Protein AF-A0A4S3J586-F1 (afdb_monomer_lite)

Structure (mmCIF, N/CA/C/O backbone):
data_AF-A0A4S3J586-F1
#
_entry.id   AF-A0A4S3J586-F1
#
loop_
_atom_site.group_PDB
_atom_site.id
_atom_site.type_symbol
_atom_site.label_atom_id
_atom_site.label_alt_id
_atom_si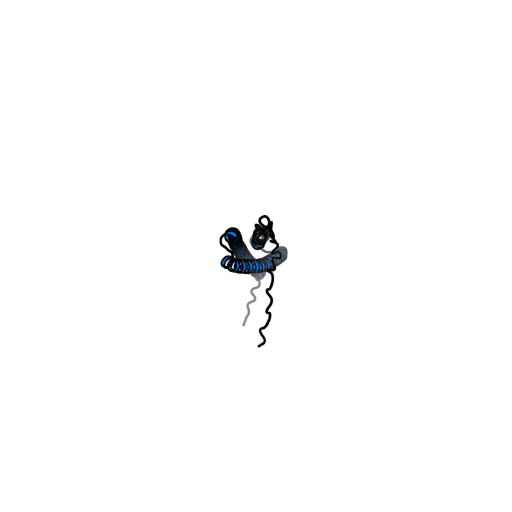te.label_comp_id
_atom_site.label_asym_id
_atom_site.label_entity_id
_atom_site.label_seq_id
_atom_site.pdbx_PDB_ins_code
_atom_site.Cartn_x
_atom_site.Cartn_y
_atom_site.Cartn_z
_atom_site.occupancy
_atom_site.B_iso_or_equiv
_atom_site.auth_seq_id
_atom_site.auth_comp_id
_atom_site.auth_asym_id
_atom_site.auth_atom_id
_atom_site.pdbx_PDB_model_num
ATOM 1 N N . MET A 1 1 ? 71.787 -30.829 -60.708 1.00 39.00 1 MET A N 1
ATOM 2 C CA . MET A 1 1 ? 71.259 -29.630 -60.026 1.00 39.00 1 MET A CA 1
ATOM 3 C C . MET A 1 1 ? 69.750 -29.799 -59.950 1.00 39.00 1 MET A C 1
ATOM 5 O O . MET A 1 1 ? 69.096 -29.772 -60.981 1.00 39.00 1 MET A O 1
ATOM 9 N N . LEU A 1 2 ? 69.252 -30.161 -58.764 1.00 34.78 2 LEU A N 1
ATOM 10 C CA . LEU A 1 2 ? 67.836 -30.387 -58.456 1.00 34.78 2 LEU A CA 1
ATOM 11 C C . LEU A 1 2 ? 67.111 -29.032 -58.428 1.00 34.78 2 LEU A C 1
ATOM 13 O O . LEU A 1 2 ? 67.627 -28.107 -57.803 1.00 34.78 2 LEU A O 1
ATOM 17 N N . LEU A 1 3 ? 65.921 -28.924 -59.021 1.00 34.94 3 LEU A N 1
ATOM 18 C CA . LEU A 1 3 ? 64.994 -27.839 -58.700 1.00 34.94 3 LEU A CA 1
ATOM 19 C C . LEU A 1 3 ? 63.557 -28.366 -58.667 1.00 34.94 3 LEU A C 1
ATOM 21 O O . LEU A 1 3 ? 63.106 -29.096 -59.545 1.00 34.94 3 LEU A O 1
ATOM 25 N N . VAL A 1 4 ? 62.935 -28.050 -57.539 1.00 40.16 4 VAL A N 1
ATOM 26 C CA . VAL A 1 4 ? 61.724 -28.596 -56.933 1.00 40.16 4 VAL A CA 1
ATOM 27 C C . VAL A 1 4 ? 60.470 -28.129 -57.674 1.00 40.16 4 VAL A C 1
ATOM 29 O O . VAL A 1 4 ? 60.332 -26.950 -57.987 1.00 40.16 4 VAL A O 1
ATOM 32 N N . VAL A 1 5 ? 59.537 -29.057 -57.903 1.00 43.56 5 VAL A N 1
ATOM 33 C CA . VAL A 1 5 ? 58.162 -28.777 -58.338 1.00 43.56 5 VAL A CA 1
ATOM 34 C C . VAL A 1 5 ? 57.350 -28.375 -57.104 1.00 43.56 5 VAL A C 1
ATOM 36 O O . VAL A 1 5 ? 57.151 -29.194 -56.208 1.00 43.56 5 VAL A O 1
ATOM 39 N N . HIS A 1 6 ? 56.868 -27.132 -57.051 1.00 42.34 6 HIS A N 1
ATOM 40 C CA . HIS A 1 6 ? 55.845 -26.716 -56.090 1.00 42.34 6 HIS A CA 1
ATOM 41 C C . HIS A 1 6 ? 54.539 -26.409 -56.819 1.00 42.34 6 HIS A C 1
ATOM 43 O O . HIS A 1 6 ? 54.483 -25.556 -57.702 1.00 42.34 6 HIS A O 1
ATOM 49 N N . GLY A 1 7 ? 53.522 -27.196 -56.465 1.00 38.12 7 GLY A N 1
ATOM 50 C CA . GLY A 1 7 ? 52.191 -27.184 -57.046 1.00 38.12 7 GLY A CA 1
ATOM 51 C C . GLY A 1 7 ? 51.371 -25.961 -56.650 1.00 38.12 7 GLY A C 1
ATOM 52 O O . GLY A 1 7 ? 51.503 -25.408 -55.560 1.00 38.12 7 GLY A O 1
ATOM 53 N N . SER A 1 8 ? 50.505 -25.565 -57.574 1.00 43.12 8 SER A N 1
ATOM 54 C CA . SER A 1 8 ? 49.448 -24.579 -57.382 1.00 43.12 8 SER A CA 1
ATOM 55 C C . SER A 1 8 ? 48.292 -25.171 -56.567 1.00 43.12 8 SER A C 1
ATOM 57 O O . SER A 1 8 ? 47.914 -26.314 -56.832 1.00 43.12 8 SER A O 1
ATOM 59 N N . PRO A 1 9 ? 47.649 -24.403 -55.672 1.00 44.78 9 PRO A N 1
ATOM 60 C CA . PRO A 1 9 ? 46.298 -24.704 -55.225 1.00 44.78 9 PRO A CA 1
ATOM 61 C C . PRO A 1 9 ? 45.255 -23.879 -55.994 1.00 44.78 9 PRO A C 1
ATOM 63 O O . PRO A 1 9 ? 45.424 -22.689 -56.260 1.00 44.78 9 PRO A O 1
ATOM 66 N N . ILE A 1 10 ? 44.187 -24.585 -56.346 1.00 44.56 10 ILE A N 1
ATOM 67 C CA . ILE A 1 10 ? 42.937 -24.176 -56.997 1.00 44.56 10 ILE A CA 1
ATOM 68 C C . ILE A 1 10 ? 42.085 -23.351 -56.000 1.00 44.56 10 ILE A C 1
ATOM 70 O O . ILE A 1 10 ? 42.201 -23.582 -54.797 1.00 44.56 10 ILE A O 1
ATOM 74 N N . PRO A 1 11 ? 41.254 -22.385 -56.446 1.00 40.59 11 PRO A N 1
ATOM 75 C CA . PRO A 1 11 ? 40.433 -21.574 -55.548 1.00 40.59 11 PRO A CA 1
ATOM 76 C C . PRO A 1 11 ? 39.174 -22.326 -55.089 1.00 40.59 11 PRO A C 1
ATOM 78 O O . PRO A 1 11 ? 38.304 -22.631 -55.903 1.00 40.59 11 PRO A O 1
ATOM 81 N N . ASP A 1 12 ? 39.040 -22.543 -53.781 1.00 42.53 12 ASP A N 1
ATOM 82 C CA . ASP A 1 12 ? 37.802 -23.036 -53.170 1.00 42.53 12 ASP A CA 1
ATOM 83 C C . ASP A 1 12 ? 36.786 -21.887 -53.030 1.00 42.53 12 ASP A C 1
ATOM 85 O O . ASP A 1 12 ? 36.843 -21.062 -52.115 1.00 42.53 12 ASP A O 1
ATOM 89 N N . GLN A 1 13 ? 35.842 -21.827 -53.973 1.00 46.56 13 GLN A N 1
ATOM 90 C CA . GLN A 1 13 ? 34.533 -21.208 -53.772 1.00 46.56 13 GLN A CA 1
ATOM 91 C C . GLN A 1 13 ? 33.568 -22.275 -53.246 1.00 46.56 13 GLN A C 1
ATOM 93 O O . GLN A 1 13 ? 33.056 -23.065 -54.030 1.00 46.56 13 GLN A O 1
ATOM 98 N N . GLU A 1 14 ? 33.239 -22.240 -51.954 1.00 39.25 14 GLU A N 1
ATOM 99 C CA . GLU A 1 14 ? 32.032 -22.893 -51.438 1.00 39.25 14 GLU A CA 1
ATOM 100 C C . GLU A 1 14 ? 31.305 -21.999 -50.419 1.00 39.25 14 GLU A C 1
ATOM 102 O O . GLU A 1 14 ? 31.788 -21.683 -49.334 1.00 39.25 14 GLU A O 1
ATOM 107 N N . HIS A 1 15 ? 30.117 -21.561 -50.841 1.00 40.41 15 HIS A N 1
ATOM 108 C CA . HIS A 1 15 ? 28.898 -21.400 -50.048 1.00 40.41 15 HIS A CA 1
ATOM 109 C C . HIS A 1 15 ? 28.994 -20.786 -48.637 1.00 40.41 15 HIS A C 1
ATOM 111 O O . HIS A 1 15 ? 28.774 -21.444 -47.622 1.00 40.41 15 HIS A O 1
ATOM 117 N N . ARG A 1 16 ? 29.084 -19.449 -48.571 1.00 34.50 16 ARG A N 1
ATOM 118 C CA . ARG A 1 16 ? 28.408 -18.699 -47.496 1.00 34.50 16 ARG A CA 1
ATOM 119 C C . ARG A 1 16 ? 26.920 -18.592 -47.823 1.00 34.50 16 ARG A C 1
ATOM 121 O O . ARG A 1 16 ? 26.473 -17.628 -48.441 1.00 34.50 16 ARG A O 1
ATOM 128 N N . SER A 1 17 ? 26.157 -19.599 -47.410 1.00 39.44 17 SER A N 1
ATOM 129 C CA . SER A 1 17 ? 24.703 -19.499 -47.337 1.00 39.44 17 SER A CA 1
ATOM 130 C C . SER A 1 17 ? 24.327 -18.428 -46.315 1.00 39.44 17 SER A C 1
ATOM 132 O O . SER A 1 17 ? 24.631 -18.517 -45.128 1.00 39.44 17 SER A O 1
ATOM 134 N N . SER A 1 18 ? 23.700 -17.383 -46.842 1.00 44.41 18 SER A N 1
ATOM 135 C CA . SER A 1 18 ? 23.012 -16.322 -46.127 1.00 44.41 18 SER A CA 1
ATOM 136 C C . SER A 1 18 ? 21.849 -16.917 -45.332 1.00 44.41 18 SER A C 1
ATOM 138 O O . SER A 1 18 ? 20.774 -17.152 -45.881 1.00 44.41 18 SER A O 1
ATOM 140 N N . SER A 1 19 ? 22.049 -17.154 -44.037 1.00 36.78 19 SER A N 1
ATOM 141 C CA . SER A 1 19 ? 20.940 -17.326 -43.097 1.00 36.78 19 SER A CA 1
ATOM 142 C C . SER A 1 19 ? 20.446 -15.941 -42.703 1.00 36.78 19 SER A C 1
ATOM 144 O O . SER A 1 19 ? 20.816 -15.369 -41.680 1.00 36.78 19 SER A O 1
ATOM 146 N N . THR A 1 20 ? 19.624 -15.387 -43.587 1.00 42.31 20 THR A N 1
ATOM 147 C CA . THR A 1 20 ? 18.663 -14.335 -43.275 1.00 42.31 20 THR A CA 1
ATOM 148 C C . THR A 1 20 ? 17.629 -14.936 -42.330 1.00 42.31 20 THR A C 1
ATOM 150 O O . THR A 1 20 ? 16.556 -15.369 -42.733 1.00 42.31 20 THR A O 1
ATOM 153 N N . GLU A 1 21 ? 17.971 -15.004 -41.045 1.00 36.91 21 GLU A N 1
ATOM 154 C CA . GLU A 1 21 ? 16.982 -15.256 -40.006 1.00 36.91 21 GLU A CA 1
ATOM 155 C C . GLU A 1 21 ? 16.232 -13.943 -39.772 1.00 36.91 21 GLU A C 1
ATOM 157 O O . GLU A 1 21 ? 16.559 -13.118 -38.917 1.00 36.91 21 GLU A O 1
ATOM 162 N N . THR A 1 22 ? 15.247 -13.712 -40.636 1.00 40.47 22 THR A N 1
ATOM 163 C CA . THR A 1 22 ? 14.200 -12.717 -40.459 1.00 40.47 22 THR A CA 1
ATOM 164 C C . THR A 1 22 ? 13.463 -13.056 -39.165 1.00 40.47 22 THR A C 1
ATOM 166 O O . THR A 1 22 ? 12.475 -13.787 -39.171 1.00 40.47 22 THR A O 1
ATOM 169 N N . ARG A 1 23 ? 13.951 -12.544 -38.027 1.00 36.41 23 ARG A N 1
ATOM 170 C CA . ARG A 1 23 ? 13.192 -12.531 -36.772 1.00 36.41 23 ARG A CA 1
ATOM 171 C C . ARG A 1 23 ? 12.008 -11.591 -36.959 1.00 36.41 23 ARG A C 1
ATOM 173 O O . ARG A 1 23 ? 12.068 -10.395 -36.692 1.00 36.41 23 ARG A O 1
ATOM 180 N N . LEU A 1 24 ? 10.921 -12.173 -37.446 1.00 42.53 24 LEU A N 1
ATOM 181 C CA . LEU A 1 24 ? 9.560 -11.713 -37.238 1.00 42.53 24 LEU A CA 1
ATOM 182 C C . LEU A 1 24 ? 9.312 -11.680 -35.718 1.00 42.53 24 LEU A C 1
ATOM 184 O O . LEU A 1 24 ? 8.884 -12.671 -35.140 1.00 42.53 24 LEU A O 1
ATOM 188 N N . GLY A 1 25 ? 9.672 -10.577 -35.057 1.00 41.00 25 GLY A N 1
ATOM 189 C CA . GLY A 1 25 ? 9.528 -10.415 -33.600 1.00 41.00 25 GLY A CA 1
ATOM 190 C C . GLY A 1 25 ? 8.895 -9.094 -33.156 1.00 41.00 25 GLY A C 1
ATOM 191 O O . GLY A 1 25 ? 8.550 -8.940 -31.994 1.00 41.00 25 GLY A O 1
ATOM 192 N N . TYR A 1 26 ? 8.665 -8.156 -34.076 1.00 44.00 26 TYR A N 1
ATOM 193 C CA . TYR A 1 26 ? 8.282 -6.775 -33.751 1.00 44.00 26 TYR A CA 1
ATOM 194 C C . TYR A 1 26 ? 6.848 -6.587 -33.215 1.00 44.00 26 TYR A C 1
ATOM 196 O O . TYR A 1 26 ? 6.439 -5.462 -32.954 1.00 44.00 26 TYR A O 1
ATOM 204 N N . GLY A 1 27 ? 6.071 -7.665 -33.069 1.00 39.19 27 GLY A N 1
ATOM 205 C CA . GLY A 1 27 ? 4.676 -7.613 -32.614 1.00 39.19 27 GLY A CA 1
ATOM 206 C C . GLY A 1 27 ? 4.446 -8.000 -31.150 1.00 39.19 27 GLY A C 1
ATOM 207 O O . GLY A 1 27 ? 3.382 -7.693 -30.624 1.00 39.19 27 GLY A O 1
ATOM 208 N N . LEU A 1 28 ? 5.411 -8.657 -30.490 1.00 41.47 28 LEU A N 1
ATOM 209 C CA . LEU A 1 28 ? 5.288 -9.088 -29.085 1.00 41.47 28 LEU A CA 1
ATOM 210 C C . LEU A 1 28 ? 6.196 -8.321 -28.108 1.00 41.47 28 LEU A C 1
ATOM 212 O O . LEU A 1 28 ? 5.931 -8.353 -26.912 1.00 41.47 28 LEU A O 1
ATOM 216 N N . ASP A 1 29 ? 7.183 -7.562 -28.594 1.00 47.16 29 ASP A N 1
ATOM 217 C CA . ASP A 1 29 ? 8.097 -6.757 -27.757 1.00 47.16 29 ASP A CA 1
ATOM 218 C C . ASP A 1 29 ? 7.439 -5.521 -27.101 1.00 47.16 29 ASP A C 1
ATOM 220 O O . ASP A 1 29 ? 8.066 -4.825 -26.303 1.00 47.16 29 ASP A O 1
ATOM 224 N N . ILE A 1 30 ? 6.167 -5.228 -27.407 1.00 48.00 30 ILE A N 1
ATOM 225 C CA . ILE A 1 30 ? 5.414 -4.138 -26.756 1.00 48.00 30 ILE A CA 1
ATOM 226 C C . ILE A 1 30 ? 5.130 -4.491 -25.287 1.00 48.00 30 ILE A C 1
ATOM 228 O O . ILE A 1 30 ? 5.088 -3.613 -24.426 1.00 48.00 30 ILE A O 1
ATOM 232 N N . PHE A 1 31 ? 5.024 -5.785 -24.981 1.00 50.25 31 PHE A N 1
ATOM 233 C CA . PHE A 1 31 ? 5.069 -6.282 -23.615 1.00 50.25 31 PHE A CA 1
ATOM 234 C C . PHE A 1 31 ? 6.527 -6.522 -23.232 1.00 50.25 31 PHE A C 1
ATOM 236 O O . PHE A 1 31 ? 6.957 -7.661 -23.085 1.00 50.25 31 PHE A O 1
ATOM 243 N N . SER A 1 32 ? 7.308 -5.451 -23.051 1.00 62.75 32 SER A N 1
ATOM 244 C CA . SER A 1 32 ? 8.500 -5.613 -22.217 1.00 62.75 32 SER A CA 1
ATOM 245 C C . SER A 1 32 ? 8.005 -6.111 -20.858 1.00 62.75 32 SER A C 1
ATOM 247 O O . SER A 1 32 ? 7.022 -5.566 -20.348 1.00 62.75 32 SER A O 1
ATOM 249 N N . ASP A 1 33 ? 8.628 -7.146 -20.293 1.00 62.91 33 ASP A N 1
ATOM 250 C CA . ASP A 1 33 ? 8.149 -7.810 -19.070 1.00 62.91 33 ASP A CA 1
ATOM 251 C C . ASP A 1 33 ? 7.751 -6.800 -17.970 1.00 62.91 33 ASP A C 1
ATOM 253 O O . ASP A 1 33 ? 6.751 -6.978 -17.277 1.00 62.91 33 ASP A O 1
ATOM 257 N N . GLY A 1 34 ? 8.450 -5.660 -17.884 1.00 68.50 34 GLY A N 1
ATOM 258 C CA . GLY A 1 34 ? 8.155 -4.565 -16.955 1.00 68.50 34 GLY A CA 1
ATOM 259 C C . GLY A 1 34 ? 6.802 -3.853 -17.133 1.00 68.50 34 GLY A C 1
ATOM 260 O O . GLY A 1 34 ? 6.252 -3.389 -16.137 1.00 68.50 34 GLY A O 1
ATOM 261 N N . HIS A 1 35 ? 6.232 -3.774 -18.342 1.00 80.38 35 HIS A N 1
ATOM 262 C CA . HIS A 1 35 ? 4.922 -3.136 -18.567 1.00 80.38 35 HIS A CA 1
ATOM 263 C C . HIS A 1 35 ? 3.779 -3.957 -17.992 1.00 80.38 35 HIS A C 1
ATOM 265 O O . HIS A 1 35 ? 2.893 -3.403 -17.346 1.00 80.38 35 HIS A O 1
ATOM 271 N N . LEU A 1 36 ? 3.803 -5.274 -18.213 1.00 84.56 36 LEU A N 1
ATOM 272 C CA . LEU A 1 36 ? 2.770 -6.160 -17.690 1.00 84.56 36 LEU A CA 1
ATOM 273 C C . LEU A 1 36 ? 2.773 -6.130 -16.160 1.00 84.56 36 LEU A C 1
ATOM 275 O O . LEU A 1 36 ? 1.718 -5.978 -15.548 1.00 84.56 36 LEU A O 1
ATOM 279 N N . PHE A 1 37 ? 3.959 -6.193 -15.544 1.00 86.69 37 PHE A N 1
ATOM 280 C CA . PHE A 1 37 ? 4.078 -6.045 -14.095 1.00 86.69 37 PHE A CA 1
ATOM 281 C C . PHE A 1 37 ? 3.578 -4.684 -13.609 1.00 86.69 37 PHE A C 1
ATOM 283 O O . PHE A 1 37 ? 2.888 -4.638 -12.598 1.00 86.69 37 PHE A O 1
ATOM 290 N N . ALA A 1 38 ? 3.875 -3.589 -14.313 1.00 90.06 38 ALA A N 1
ATOM 291 C CA . ALA A 1 38 ? 3.396 -2.266 -13.921 1.00 90.06 38 ALA A CA 1
ATOM 292 C C . ALA A 1 38 ? 1.859 -2.175 -13.921 1.00 90.06 38 ALA A C 1
ATOM 294 O O . ALA A 1 38 ? 1.299 -1.686 -12.947 1.00 90.06 38 ALA A O 1
ATOM 295 N N . ILE A 1 39 ? 1.189 -2.714 -14.946 1.00 91.50 39 ILE A N 1
ATOM 296 C CA . ILE A 1 39 ? -0.284 -2.752 -15.031 1.00 91.50 39 ILE A CA 1
ATOM 297 C C . ILE A 1 39 ? -0.876 -3.606 -13.902 1.00 91.50 39 ILE A C 1
ATOM 299 O O . ILE A 1 39 ? -1.827 -3.199 -13.240 1.00 91.50 39 ILE A O 1
ATOM 303 N N . ILE A 1 40 ? -0.304 -4.789 -13.654 1.00 93.75 40 ILE A N 1
ATOM 304 C CA . ILE A 1 40 ? -0.769 -5.677 -12.578 1.00 93.75 40 ILE A CA 1
ATOM 305 C C . ILE A 1 40 ? -0.606 -5.003 -11.213 1.00 93.75 40 ILE A C 1
ATOM 307 O O . ILE A 1 40 ? -1.493 -5.094 -10.370 1.00 93.75 40 ILE A O 1
ATOM 311 N N . LEU A 1 41 ? 0.524 -4.332 -10.981 1.00 95.25 41 LEU A N 1
ATOM 312 C CA . LEU A 1 41 ? 0.793 -3.663 -9.712 1.00 95.25 41 LEU A CA 1
ATOM 313 C C . LEU A 1 41 ? -0.067 -2.402 -9.529 1.00 95.25 41 LEU A C 1
ATOM 315 O O . LEU A 1 41 ? -0.433 -2.091 -8.399 1.00 95.25 41 LEU A O 1
ATOM 319 N N . GLU A 1 42 ? -0.420 -1.709 -10.613 1.00 95.38 42 GLU A N 1
ATOM 320 C CA . GLU A 1 42 ? -1.385 -0.606 -10.596 1.00 95.38 42 GLU A CA 1
ATOM 321 C C . GLU A 1 42 ? -2.771 -1.099 -10.174 1.00 95.38 42 GLU A C 1
ATOM 323 O O . GLU A 1 42 ? -3.326 -0.589 -9.202 1.00 95.38 42 GLU A O 1
ATOM 328 N N . GLU A 1 43 ? -3.288 -2.148 -10.815 1.00 96.69 43 GLU A N 1
ATOM 329 C CA . GLU A 1 43 ? -4.570 -2.752 -10.436 1.00 96.69 43 GLU A CA 1
ATOM 330 C C . GLU A 1 43 ? -4.548 -3.269 -8.989 1.00 96.69 43 GLU A C 1
ATOM 332 O O . GLU A 1 43 ? -5.477 -3.030 -8.217 1.00 96.69 43 GLU A O 1
ATOM 337 N N . LEU A 1 44 ? -3.452 -3.910 -8.575 1.00 97.12 44 LEU A N 1
ATOM 338 C CA . LEU A 1 44 ? -3.279 -4.353 -7.192 1.00 97.12 44 LEU A CA 1
ATOM 339 C C . LEU A 1 44 ? -3.322 -3.175 -6.207 1.00 97.12 44 LEU A C 1
ATOM 341 O O . LEU A 1 44 ? -3.897 -3.306 -5.126 1.00 97.12 44 LEU A O 1
ATOM 345 N N . SER A 1 45 ? -2.745 -2.025 -6.567 1.00 97.50 45 SER A N 1
ATOM 346 C CA . SER A 1 45 ? -2.795 -0.827 -5.725 1.00 97.50 45 SER A CA 1
ATOM 347 C C . SER A 1 45 ? -4.227 -0.309 -5.560 1.00 97.50 45 SER A C 1
ATOM 349 O O . SER A 1 45 ? -4.618 0.052 -4.452 1.00 97.50 45 SER A O 1
ATOM 351 N N . LEU A 1 46 ? -5.042 -0.352 -6.621 1.00 97.50 46 LEU A N 1
ATOM 352 C CA . LEU A 1 46 ? -6.448 0.053 -6.575 1.00 97.50 46 LEU A CA 1
ATOM 353 C C . LEU A 1 46 ? -7.268 -0.891 -5.693 1.00 97.50 46 LEU A C 1
ATOM 355 O O . LEU A 1 46 ? -8.023 -0.436 -4.834 1.00 97.50 46 LEU A O 1
ATOM 359 N N . GLN A 1 47 ? -7.092 -2.206 -5.852 1.00 97.75 47 GLN A N 1
ATOM 360 C CA . GLN A 1 47 ? -7.775 -3.203 -5.018 1.00 97.75 47 GLN A CA 1
ATOM 361 C C . GLN A 1 47 ? -7.404 -3.059 -3.545 1.00 97.75 47 GLN A C 1
ATOM 363 O O . GLN A 1 47 ? -8.263 -3.158 -2.664 1.00 97.75 47 GLN A O 1
ATOM 368 N N . MET A 1 48 ? -6.131 -2.788 -3.271 1.00 97.19 48 MET A N 1
ATOM 369 C CA . MET A 1 48 ? -5.668 -2.566 -1.916 1.00 97.19 48 MET A CA 1
ATOM 370 C C . MET A 1 48 ? -6.227 -1.270 -1.323 1.00 97.19 48 MET A C 1
ATOM 372 O O . MET A 1 48 ? -6.689 -1.302 -0.185 1.00 97.19 48 MET A O 1
ATOM 376 N N . ASP A 1 49 ? -6.247 -0.158 -2.069 1.00 97.38 49 ASP A N 1
ATOM 377 C CA . ASP A 1 49 ? -6.836 1.099 -1.581 1.00 97.38 49 ASP A CA 1
ATOM 378 C C . ASP A 1 49 ? -8.330 0.926 -1.285 1.00 97.38 49 ASP A C 1
ATOM 380 O O . ASP A 1 49 ? -8.790 1.322 -0.216 1.00 97.38 49 ASP A O 1
ATOM 384 N N . ASN A 1 50 ? -9.073 0.248 -2.165 1.00 97.75 50 ASN A N 1
ATOM 385 C CA . ASN A 1 50 ? -10.483 -0.082 -1.934 1.00 97.75 50 ASN A CA 1
ATOM 386 C C . ASN A 1 50 ? -10.670 -0.918 -0.660 1.00 97.75 50 ASN A C 1
ATOM 388 O O . ASN A 1 50 ? -11.509 -0.594 0.174 1.00 97.75 50 ASN A O 1
ATOM 392 N N . THR A 1 51 ? -9.826 -1.931 -0.452 1.00 97.00 51 THR A N 1
ATOM 393 C CA . THR A 1 51 ? -9.875 -2.752 0.768 1.00 97.00 51 THR A CA 1
ATOM 394 C C . THR A 1 51 ? -9.580 -1.917 2.019 1.00 97.00 51 THR A C 1
ATOM 396 O O . THR A 1 51 ? -10.209 -2.108 3.060 1.00 97.00 51 THR A O 1
ATOM 399 N N . VAL A 1 52 ? -8.648 -0.960 1.942 1.00 97.38 52 VAL A N 1
ATOM 400 C CA . VAL A 1 52 ? -8.386 -0.021 3.042 1.00 97.38 52 VAL A CA 1
ATOM 401 C C . VAL A 1 52 ? -9.616 0.834 3.332 1.00 97.38 52 VAL A C 1
ATOM 403 O O . VAL A 1 52 ? -9.956 1.002 4.504 1.00 97.38 52 VAL A O 1
ATOM 406 N N . TRP A 1 53 ? -10.311 1.335 2.308 1.00 97.25 53 TRP A N 1
ATOM 407 C CA . TRP A 1 53 ? -11.563 2.073 2.491 1.00 97.25 53 TRP A CA 1
ATOM 408 C C . TRP A 1 53 ? -12.650 1.231 3.159 1.00 97.25 53 TRP A C 1
ATOM 410 O O . TRP A 1 53 ? -13.273 1.709 4.107 1.00 97.25 53 TRP A O 1
ATOM 420 N N . ASP A 1 54 ? -12.813 -0.028 2.755 1.00 96.75 54 ASP A N 1
ATOM 421 C CA . ASP A 1 54 ? -13.782 -0.940 3.372 1.00 96.75 54 ASP A CA 1
ATOM 422 C C . ASP A 1 54 ? -13.483 -1.147 4.866 1.00 96.75 54 ASP A C 1
ATOM 424 O O . ASP A 1 54 ? -14.370 -1.049 5.720 1.00 96.75 54 ASP A O 1
ATOM 428 N N . VAL A 1 55 ? -12.209 -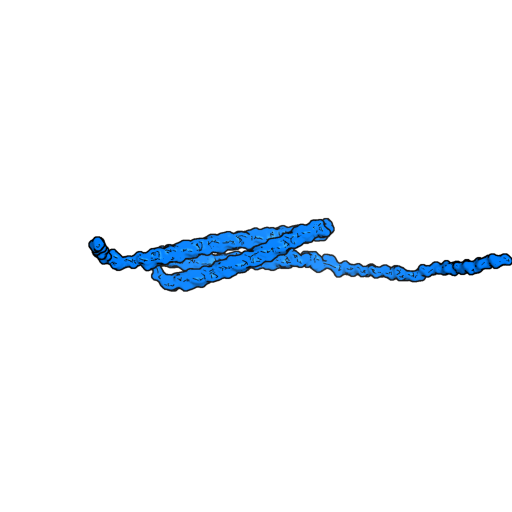1.358 5.221 1.00 95.88 55 VAL A N 1
ATOM 429 C CA . VAL A 1 55 ? -11.786 -1.482 6.626 1.00 95.88 55 VAL A CA 1
ATOM 430 C C . VAL A 1 55 ? -11.993 -0.167 7.384 1.00 95.88 55 VAL A C 1
ATOM 432 O O . VAL A 1 55 ? -12.443 -0.188 8.533 1.00 95.88 55 VAL A O 1
ATOM 435 N N . MET A 1 56 ? -11.710 0.983 6.764 1.00 95.00 56 MET A N 1
ATOM 436 C CA . MET A 1 56 ? -11.966 2.302 7.354 1.00 95.00 56 MET A CA 1
ATOM 437 C C . MET A 1 56 ? -13.451 2.523 7.645 1.00 95.00 56 MET A C 1
ATOM 439 O O . MET A 1 56 ? -13.785 3.125 8.668 1.00 95.00 56 MET A O 1
ATOM 443 N N . ASP A 1 57 ? -14.336 2.052 6.772 1.00 95.44 57 ASP A N 1
ATOM 444 C CA . ASP A 1 57 ? -15.776 2.172 6.953 1.00 95.44 57 ASP A CA 1
ATOM 445 C C . ASP A 1 57 ? -16.265 1.276 8.092 1.00 95.44 57 ASP A C 1
ATOM 447 O O . ASP A 1 57 ? -16.972 1.763 8.977 1.00 95.44 57 ASP A O 1
ATOM 451 N N . VAL A 1 58 ? -15.827 0.015 8.165 1.00 93.25 58 VAL A N 1
ATOM 452 C CA . VAL A 1 58 ? -16.127 -0.864 9.314 1.00 93.25 58 VAL A CA 1
ATOM 453 C C . VAL A 1 58 ? -15.619 -0.246 10.619 1.00 93.25 58 VAL A C 1
ATOM 455 O O . VAL A 1 58 ? -16.364 -0.162 11.600 1.00 93.25 58 VAL A O 1
ATOM 458 N N . PHE A 1 59 ? -14.380 0.256 10.628 1.00 92.88 59 PHE A N 1
ATOM 459 C CA . PHE A 1 59 ? -13.806 0.928 11.791 1.00 92.88 59 PHE A CA 1
ATOM 460 C C . PHE A 1 59 ? -14.624 2.153 12.214 1.00 92.88 59 PHE A C 1
ATOM 462 O O . PHE A 1 59 ? -14.870 2.329 13.404 1.00 92.88 59 PHE A O 1
ATOM 469 N N . ARG A 1 60 ? -15.095 2.974 11.266 1.00 92.00 60 ARG A N 1
ATOM 470 C CA . ARG A 1 60 ? -15.897 4.174 11.559 1.00 92.00 60 ARG A CA 1
ATOM 471 C C . ARG A 1 60 ? -17.165 3.842 12.347 1.00 92.00 60 ARG A C 1
ATOM 473 O O . ARG A 1 60 ? -17.513 4.575 13.269 1.00 92.00 60 ARG A O 1
ATOM 480 N N . HIS A 1 61 ? -17.843 2.746 12.011 1.00 89.69 61 HIS A N 1
ATOM 481 C CA . HIS A 1 61 ? -19.040 2.318 12.739 1.00 89.69 61 HIS A CA 1
ATOM 482 C C . HIS A 1 61 ? -18.706 1.922 14.183 1.00 89.69 61 HIS A C 1
ATOM 484 O O . HIS A 1 61 ? -19.399 2.324 15.116 1.00 89.69 61 HIS A O 1
ATOM 490 N N . ILE A 1 62 ? -17.608 1.187 14.378 1.00 87.12 62 ILE A N 1
ATOM 491 C CA . ILE A 1 62 ? -17.130 0.781 15.706 1.00 87.12 62 ILE A CA 1
ATOM 492 C C . ILE A 1 62 ? -16.713 2.002 16.535 1.00 87.12 62 ILE A C 1
ATOM 494 O O . ILE A 1 62 ? -17.079 2.108 17.706 1.00 87.12 62 ILE A O 1
ATOM 498 N N . GLU A 1 63 ? -15.975 2.931 15.928 1.00 88.19 63 GLU A N 1
ATOM 499 C CA . GLU A 1 63 ? -15.539 4.189 16.536 1.00 88.19 63 GLU A CA 1
ATOM 500 C C . GLU A 1 63 ? -16.743 5.008 17.017 1.00 88.19 63 GLU A C 1
ATOM 502 O O . GLU A 1 63 ? -16.797 5.392 18.184 1.00 88.19 63 GLU A O 1
ATOM 507 N N . LEU A 1 64 ? -17.748 5.204 16.158 1.00 87.62 64 LEU A N 1
ATOM 508 C CA . LEU A 1 64 ? -18.952 5.957 16.503 1.00 87.62 64 LEU A CA 1
ATOM 509 C C . LEU A 1 64 ? -19.732 5.304 17.650 1.00 87.62 64 LEU A C 1
ATOM 511 O O . LEU A 1 64 ? -20.103 5.989 18.605 1.00 87.62 64 LEU A O 1
ATOM 515 N N . ASN A 1 65 ? -19.957 3.992 17.584 1.00 83.69 65 ASN A N 1
ATOM 516 C CA . ASN A 1 65 ? -20.676 3.269 18.633 1.00 83.69 65 ASN A CA 1
ATOM 517 C C . ASN A 1 65 ? -19.933 3.377 19.967 1.00 83.69 65 ASN A C 1
ATOM 519 O O . ASN A 1 65 ? -20.516 3.729 20.986 1.00 83.69 65 ASN A O 1
ATOM 523 N N . THR A 1 66 ? -18.616 3.184 19.944 1.00 80.19 66 THR A N 1
ATOM 524 C CA . THR A 1 66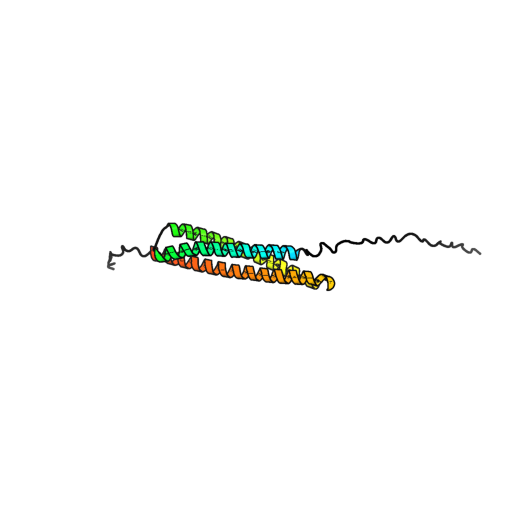 ? -17.774 3.269 21.141 1.00 80.19 66 THR A CA 1
ATOM 525 C C . THR A 1 66 ? -17.832 4.648 21.799 1.00 80.19 66 THR A C 1
ATOM 527 O O . THR A 1 66 ? -17.912 4.742 23.022 1.00 80.19 66 THR A O 1
ATOM 530 N N . LEU A 1 67 ? -17.826 5.719 21.002 1.00 80.62 67 LEU A N 1
ATOM 531 C CA . LEU A 1 67 ? -17.881 7.093 21.506 1.00 80.62 67 LEU A CA 1
ATOM 532 C C . LEU A 1 67 ? -19.275 7.511 22.001 1.00 80.62 67 LEU A C 1
ATOM 534 O O . LEU A 1 67 ? -19.371 8.456 22.781 1.00 80.62 67 LEU A O 1
ATOM 538 N N . THR A 1 68 ? -20.346 6.849 21.553 1.00 79.94 68 THR A N 1
ATOM 539 C CA . THR A 1 68 ? -21.733 7.261 21.839 1.00 79.94 68 THR A CA 1
ATOM 540 C C . THR A 1 68 ? -22.436 6.402 22.887 1.00 79.94 68 THR A C 1
ATOM 542 O O . THR A 1 68 ? -23.193 6.949 23.685 1.00 79.94 68 THR A O 1
ATOM 545 N N . THR A 1 69 ? -22.203 5.085 22.917 1.00 70.06 69 THR A N 1
ATOM 546 C CA . THR A 1 69 ? -22.917 4.158 23.819 1.00 70.06 69 THR A CA 1
ATOM 547 C C . THR A 1 69 ? -22.111 3.752 25.051 1.00 70.06 69 THR A C 1
ATOM 549 O O . THR A 1 69 ? -22.674 3.223 26.004 1.00 70.06 69 THR A O 1
ATOM 552 N N . GLY A 1 70 ? -20.811 4.048 25.087 1.00 62.47 70 GLY A N 1
ATOM 553 C CA . GLY A 1 70 ? -20.030 4.054 26.322 1.00 62.47 70 GLY A CA 1
ATOM 554 C C . GLY A 1 70 ? -19.620 2.703 26.918 1.00 62.47 70 GLY A C 1
ATOM 555 O O . GLY A 1 70 ? -18.984 2.751 27.962 1.00 62.47 70 GLY A O 1
ATOM 556 N N . SER A 1 71 ? -19.914 1.541 26.311 1.00 59.62 71 SER A N 1
ATOM 557 C CA . SER A 1 71 ? -19.203 0.250 26.511 1.00 59.62 71 SER A CA 1
ATOM 558 C C . SER A 1 71 ? -20.088 -0.940 26.120 1.00 59.62 71 SER A C 1
ATOM 560 O O . SER A 1 71 ? -20.856 -1.423 26.949 1.00 59.62 71 SER A O 1
ATOM 562 N N . ASP A 1 72 ? -19.867 -1.516 24.937 1.00 57.50 72 ASP A N 1
ATOM 563 C CA . ASP A 1 72 ? -20.280 -2.895 24.652 1.00 57.50 72 ASP A CA 1
ATOM 564 C C . ASP A 1 72 ? -19.049 -3.777 24.434 1.00 57.50 72 ASP A C 1
ATOM 566 O O . ASP A 1 72 ? -18.146 -3.441 23.664 1.00 57.50 72 ASP A O 1
ATOM 570 N N . ARG A 1 73 ? -19.020 -4.951 25.080 1.00 55.56 73 ARG A N 1
ATOM 571 C CA . ARG A 1 73 ? -17.992 -5.989 24.858 1.00 55.56 73 ARG A CA 1
ATOM 572 C C . ARG A 1 73 ? -17.906 -6.429 23.390 1.00 55.56 73 ARG A C 1
ATOM 574 O O . ARG A 1 73 ? -16.842 -6.862 22.948 1.00 55.56 73 ARG A O 1
ATOM 581 N N . GLU A 1 74 ? -18.992 -6.282 22.630 1.00 56.22 74 GLU A N 1
ATOM 582 C CA . GLU A 1 74 ? -19.024 -6.522 21.181 1.00 56.22 74 GLU A CA 1
ATOM 583 C C . GLU A 1 74 ? -18.080 -5.579 20.410 1.00 56.22 74 GLU A C 1
ATOM 585 O O . GLU A 1 74 ? -17.484 -5.993 19.412 1.00 56.22 74 GLU A O 1
ATOM 590 N N . SER A 1 75 ? -17.819 -4.371 20.933 1.00 66.75 75 SER A N 1
ATOM 591 C CA . SER A 1 75 ? -16.850 -3.428 20.358 1.00 66.75 75 SER A CA 1
ATOM 592 C C . SER A 1 75 ? -15.415 -3.975 20.393 1.00 66.75 75 SER A C 1
ATOM 594 O O . SER A 1 75 ? -14.658 -3.779 19.445 1.00 66.75 75 SER A O 1
ATOM 596 N N . PHE A 1 76 ? -15.034 -4.755 21.416 1.00 75.06 76 PHE A N 1
ATOM 597 C CA . PHE A 1 76 ? -13.655 -5.247 21.540 1.00 75.06 76 PHE A CA 1
ATOM 598 C C . PHE A 1 76 ? -13.308 -6.330 20.512 1.00 75.06 76 PHE A C 1
ATOM 600 O O . PHE A 1 76 ? -12.228 -6.305 19.923 1.00 75.06 76 PHE A O 1
ATOM 607 N N . THR A 1 77 ? -14.227 -7.265 20.253 1.00 82.31 77 THR A N 1
ATOM 608 C CA . THR A 1 77 ? -14.011 -8.301 19.226 1.00 82.31 77 THR A CA 1
ATOM 609 C C . THR A 1 77 ? -13.939 -7.673 17.833 1.00 82.31 77 THR A C 1
ATOM 611 O O . THR A 1 77 ? -13.069 -8.035 17.039 1.00 82.31 77 THR A O 1
ATOM 614 N N . GLY A 1 78 ? -14.803 -6.687 17.558 1.00 85.12 78 GLY A N 1
ATOM 615 C CA . GLY A 1 78 ? -14.754 -5.892 16.331 1.00 85.12 78 GLY A CA 1
ATOM 616 C C . GLY A 1 78 ? -13.426 -5.145 16.174 1.00 85.12 78 GLY A C 1
ATOM 617 O O . GLY A 1 78 ? -12.757 -5.308 15.154 1.00 85.12 78 GLY A O 1
ATOM 618 N N . LEU A 1 79 ? -12.999 -4.402 17.204 1.00 87.19 79 LEU A N 1
ATOM 619 C CA . LEU A 1 79 ? -11.714 -3.689 17.231 1.00 87.19 79 LEU A CA 1
ATOM 620 C C . LEU A 1 79 ? -10.530 -4.634 17.014 1.00 87.19 79 LEU A C 1
ATOM 622 O O . LEU A 1 79 ? -9.640 -4.334 16.223 1.00 87.19 79 LEU A O 1
ATOM 626 N N . HIS A 1 80 ? -10.520 -5.794 17.672 1.00 87.88 80 HIS A N 1
ATOM 627 C CA . HIS A 1 80 ? -9.458 -6.782 17.504 1.00 87.88 80 HIS A CA 1
ATOM 628 C C . HIS A 1 80 ? -9.408 -7.349 16.076 1.00 87.88 80 HIS A C 1
ATOM 630 O O . HIS A 1 80 ? -8.326 -7.523 15.515 1.00 87.88 80 HIS A O 1
ATOM 636 N N . ASN A 1 81 ? -10.560 -7.624 15.460 1.00 90.56 81 ASN A N 1
ATOM 637 C CA . ASN A 1 81 ? -10.604 -8.106 14.080 1.00 90.56 81 ASN A CA 1
ATOM 638 C C . ASN A 1 81 ? -10.137 -7.039 13.086 1.00 90.56 81 ASN A C 1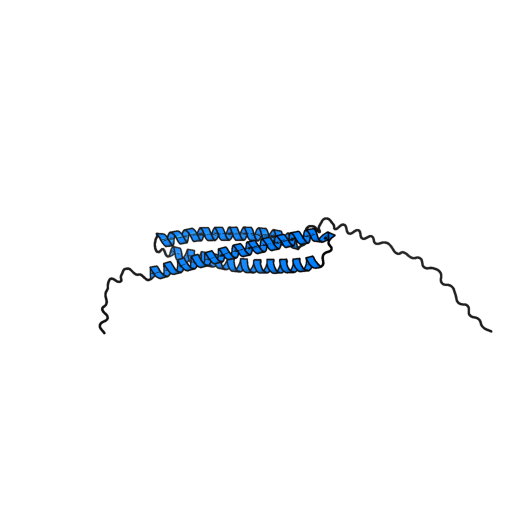
ATOM 640 O O . ASN A 1 81 ? -9.298 -7.337 12.239 1.00 90.56 81 ASN A O 1
ATOM 644 N N . VAL A 1 82 ? -10.607 -5.798 13.233 1.00 92.44 82 VAL A N 1
ATOM 645 C CA . VAL A 1 82 ? -10.134 -4.664 12.427 1.00 92.44 82 VAL A CA 1
ATOM 646 C C . VAL A 1 82 ? -8.627 -4.465 12.597 1.00 92.44 82 VAL A C 1
ATOM 648 O O . VAL A 1 82 ? -7.928 -4.297 11.604 1.00 92.44 82 VAL A O 1
ATOM 651 N N . SER A 1 83 ? -8.107 -4.587 13.821 1.00 92.56 83 SER A N 1
ATOM 652 C CA . SER A 1 83 ? -6.670 -4.504 14.103 1.00 92.56 83 SER A CA 1
ATOM 653 C C . SER A 1 83 ? -5.853 -5.521 13.315 1.00 92.56 83 SER A C 1
ATOM 655 O O . SER A 1 83 ? -4.886 -5.158 12.648 1.00 92.56 83 SER A O 1
ATOM 657 N N . LYS A 1 84 ? -6.287 -6.787 13.307 1.00 94.69 84 LYS A N 1
ATOM 658 C CA . LYS A 1 84 ? -5.637 -7.829 12.501 1.00 94.69 84 LYS A CA 1
ATOM 659 C C . LYS A 1 84 ? -5.662 -7.498 11.009 1.00 94.69 84 LYS A C 1
ATOM 661 O O . LYS A 1 84 ? -4.656 -7.691 10.338 1.00 94.69 84 LYS A O 1
ATOM 666 N N . HIS A 1 85 ? -6.784 -6.996 10.490 1.00 95.31 85 HIS A N 1
ATOM 667 C CA . HIS A 1 85 ? -6.874 -6.608 9.080 1.00 95.31 85 HIS A CA 1
ATOM 668 C C . HIS A 1 85 ? -5.930 -5.455 8.734 1.00 95.31 85 HIS A C 1
ATOM 670 O O . HIS A 1 85 ? -5.256 -5.526 7.711 1.00 95.31 85 HIS A O 1
ATOM 676 N N . ILE A 1 86 ? -5.835 -4.433 9.588 1.00 95.38 86 ILE A N 1
ATOM 677 C CA . ILE A 1 86 ? -4.888 -3.323 9.410 1.00 95.38 86 ILE A CA 1
ATOM 678 C C . ILE A 1 86 ? -3.453 -3.852 9.363 1.00 95.38 86 ILE A C 1
ATOM 680 O O . ILE A 1 86 ? -2.723 -3.506 8.439 1.00 95.38 86 ILE A O 1
ATOM 684 N N . LEU A 1 87 ? -3.084 -4.734 10.296 1.00 96.19 87 LEU A N 1
ATOM 685 C CA . LEU A 1 87 ? -1.746 -5.322 10.360 1.00 96.19 87 LEU A CA 1
ATOM 686 C C . LEU A 1 87 ? -1.412 -6.125 9.093 1.00 96.19 87 LEU A C 1
ATOM 688 O O . LEU A 1 87 ? -0.383 -5.878 8.470 1.00 96.19 87 LEU A O 1
ATOM 692 N N . PHE A 1 88 ? -2.307 -7.008 8.641 1.00 96.75 88 PHE A N 1
ATOM 693 C CA . PHE A 1 88 ? -2.087 -7.768 7.403 1.00 96.75 88 PHE A CA 1
ATOM 694 C C . PHE A 1 88 ? -1.989 -6.874 6.164 1.00 96.75 88 PHE A C 1
ATOM 696 O O . PHE A 1 88 ? -1.203 -7.152 5.255 1.00 96.75 88 PHE A O 1
ATOM 703 N N . LEU A 1 89 ? -2.770 -5.792 6.111 1.00 97.06 89 LEU A N 1
ATOM 704 C CA . LEU A 1 89 ? -2.681 -4.818 5.028 1.00 97.06 89 LEU A CA 1
ATOM 705 C C . LEU A 1 89 ? -1.366 -4.031 5.093 1.00 97.06 89 LEU A C 1
ATOM 707 O O . LEU A 1 89 ? -0.774 -3.784 4.048 1.00 97.06 89 LEU A O 1
ATOM 711 N N . GLN A 1 90 ? -0.862 -3.675 6.277 1.00 97.31 90 GLN A N 1
ATOM 712 C CA . GLN A 1 90 ? 0.451 -3.032 6.417 1.00 97.31 90 GLN A CA 1
ATOM 713 C C . GLN A 1 90 ? 1.569 -3.956 5.922 1.00 97.31 90 GLN A C 1
ATOM 715 O O . GLN A 1 90 ? 2.330 -3.558 5.042 1.00 97.31 90 GLN A O 1
ATOM 720 N N . GLU A 1 91 ? 1.603 -5.205 6.390 1.00 97.44 91 GLU A N 1
ATOM 721 C CA . GLU A 1 91 ? 2.589 -6.209 5.962 1.00 97.44 91 GLU A CA 1
ATOM 722 C C . GLU A 1 91 ? 2.552 -6.431 4.440 1.00 97.44 91 GLU A C 1
ATOM 724 O O . GLU A 1 91 ? 3.589 -6.448 3.770 1.00 97.44 91 GLU A O 1
ATOM 729 N N . SER A 1 92 ? 1.348 -6.543 3.871 1.00 96.12 92 SER A N 1
ATOM 730 C CA . SER A 1 92 ? 1.162 -6.720 2.427 1.00 96.12 92 SER A CA 1
ATOM 731 C C . SER A 1 92 ? 1.640 -5.497 1.640 1.00 96.12 92 SER A C 1
ATOM 733 O O . SER A 1 92 ? 2.336 -5.636 0.634 1.00 96.12 92 SER A O 1
ATOM 735 N N . MET A 1 93 ? 1.313 -4.289 2.104 1.00 96.88 93 MET A N 1
ATOM 736 C CA . MET A 1 93 ? 1.695 -3.034 1.453 1.00 96.88 93 MET A CA 1
ATOM 737 C C . MET A 1 93 ? 3.210 -2.840 1.484 1.00 96.88 93 MET A C 1
ATOM 739 O O . MET A 1 93 ? 3.794 -2.429 0.480 1.00 96.88 93 MET A O 1
ATOM 743 N N . GLU A 1 94 ? 3.867 -3.188 2.589 1.00 96.75 94 GLU A N 1
ATOM 744 C CA . GLU A 1 94 ? 5.324 -3.144 2.708 1.00 96.75 94 GLU A CA 1
ATOM 745 C C . GLU A 1 94 ? 6.003 -4.123 1.743 1.00 96.75 94 GLU A C 1
ATOM 747 O O . GLU A 1 94 ? 6.922 -3.735 1.011 1.00 96.75 94 GLU A O 1
ATOM 752 N N . ALA A 1 95 ? 5.517 -5.367 1.676 1.00 97.06 95 ALA A N 1
ATOM 753 C CA . ALA A 1 95 ? 6.043 -6.385 0.768 1.00 97.06 95 ALA A CA 1
ATOM 754 C C . ALA A 1 95 ? 5.898 -5.976 -0.710 1.00 97.06 95 ALA A C 1
ATOM 756 O O . ALA A 1 95 ? 6.845 -6.097 -1.502 1.00 97.06 95 ALA A O 1
ATOM 757 N N . VAL A 1 96 ? 4.735 -5.440 -1.090 1.00 96.06 96 VAL A N 1
ATOM 758 C CA . VAL A 1 96 ? 4.498 -4.972 -2.462 1.00 96.06 96 VAL A CA 1
ATOM 759 C C . VAL A 1 96 ? 5.323 -3.721 -2.764 1.00 96.06 96 VAL A C 1
ATOM 761 O O . VAL A 1 96 ? 5.956 -3.653 -3.816 1.00 96.06 96 VAL A O 1
ATOM 764 N N . THR A 1 97 ? 5.428 -2.771 -1.831 1.00 96.69 97 THR A N 1
ATOM 765 C CA . THR A 1 97 ? 6.276 -1.577 -1.992 1.00 96.69 97 THR A CA 1
ATOM 766 C C . THR A 1 97 ? 7.733 -1.958 -2.241 1.00 96.69 97 THR A C 1
ATOM 768 O O . THR A 1 97 ? 8.382 -1.390 -3.122 1.00 96.69 97 THR A O 1
ATOM 771 N N . LEU A 1 98 ? 8.264 -2.936 -1.500 1.00 96.88 98 LEU A N 1
ATOM 772 C CA . LEU A 1 98 ? 9.619 -3.442 -1.718 1.00 96.88 98 LEU A CA 1
ATOM 773 C C . LEU A 1 98 ? 9.769 -4.067 -3.113 1.00 96.88 98 LEU A C 1
ATOM 775 O O . LEU A 1 98 ? 10.763 -3.822 -3.799 1.00 96.88 98 LEU A O 1
ATOM 779 N N . THR A 1 99 ? 8.764 -4.822 -3.556 1.00 95.12 99 THR A N 1
ATOM 780 C CA . THR A 1 99 ? 8.729 -5.425 -4.896 1.00 95.12 99 THR A CA 1
ATOM 781 C C . THR A 1 99 ? 8.760 -4.357 -5.991 1.00 95.12 99 THR A C 1
ATOM 783 O O . THR A 1 99 ? 9.615 -4.413 -6.877 1.00 95.12 99 THR A O 1
ATOM 786 N N . VAL A 1 100 ? 7.901 -3.336 -5.895 1.00 95.25 100 VAL A N 1
ATOM 787 C CA . VAL A 1 100 ? 7.845 -2.212 -6.845 1.00 95.25 100 VAL A CA 1
ATOM 788 C C . VAL A 1 100 ? 9.175 -1.458 -6.874 1.00 95.25 100 VAL A C 1
ATOM 790 O O . VAL A 1 100 ? 9.690 -1.166 -7.953 1.00 95.25 100 VAL A O 1
ATOM 793 N N . LYS A 1 101 ? 9.783 -1.190 -5.710 1.00 95.31 101 LYS A N 1
ATOM 794 C CA . LYS A 1 101 ? 11.089 -0.516 -5.614 1.00 95.31 101 LYS A CA 1
ATOM 795 C C . LYS A 1 101 ? 12.197 -1.300 -6.306 1.00 95.31 101 LYS A C 1
ATOM 797 O O . LYS A 1 101 ? 12.971 -0.719 -7.067 1.00 95.31 101 LYS A O 1
ATOM 802 N N . ASN A 1 102 ? 12.261 -2.609 -6.077 1.00 93.62 102 ASN A N 1
ATOM 803 C CA . ASN A 1 102 ? 13.257 -3.474 -6.707 1.00 93.62 102 ASN A CA 1
ATOM 804 C C . ASN A 1 102 ? 13.058 -3.539 -8.225 1.00 93.62 102 ASN A C 1
ATOM 806 O O . ASN A 1 102 ? 14.024 -3.403 -8.978 1.00 93.62 102 ASN A O 1
ATOM 810 N N . LEU A 1 103 ? 11.809 -3.671 -8.677 1.00 91.12 103 LEU A N 1
ATOM 811 C CA . LEU A 1 103 ? 11.475 -3.686 -10.096 1.00 91.12 103 LEU A CA 1
ATOM 812 C C . LEU A 1 103 ? 11.808 -2.346 -10.766 1.00 91.12 103 LEU A C 1
ATOM 814 O O . LEU A 1 103 ? 12.465 -2.325 -11.801 1.00 91.12 103 LEU A O 1
ATOM 818 N N . SER A 1 104 ? 11.451 -1.226 -10.138 1.00 92.38 104 SER A N 1
ATOM 819 C CA . SER A 1 104 ? 11.784 0.134 -10.582 1.00 92.38 104 SER A CA 1
ATOM 820 C C . SER A 1 104 ? 13.300 0.361 -10.654 1.00 92.38 104 SER A C 1
ATOM 822 O O . SER A 1 104 ? 13.808 0.913 -11.631 1.00 92.38 104 SER A O 1
ATOM 824 N N . ALA A 1 105 ? 14.065 -0.111 -9.665 1.00 91.81 105 ALA A N 1
ATOM 825 C CA . ALA A 1 105 ? 15.525 -0.018 -9.674 1.00 91.81 105 ALA A CA 1
ATOM 826 C C . ALA A 1 105 ? 16.155 -0.850 -10.804 1.00 91.81 105 ALA A C 1
ATOM 828 O O . ALA A 1 105 ? 17.071 -0.377 -11.484 1.00 91.81 105 ALA A O 1
ATOM 829 N N . HIS A 1 106 ? 15.646 -2.063 -11.032 1.00 88.56 106 HIS A N 1
ATOM 830 C CA . HIS A 1 106 ? 16.068 -2.921 -12.135 1.00 88.56 106 HIS A CA 1
ATOM 831 C C . HIS A 1 106 ? 15.740 -2.288 -13.494 1.00 88.56 106 HIS A C 1
ATOM 833 O O . HIS A 1 106 ? 16.591 -2.198 -14.374 1.00 88.56 106 HIS A O 1
ATOM 839 N N . HIS A 1 107 ? 14.539 -1.739 -13.640 1.00 87.25 107 HIS A N 1
ATOM 840 C CA . HIS A 1 107 ? 14.108 -1.088 -14.868 1.00 87.25 107 HIS A CA 1
ATOM 841 C C . HIS A 1 107 ? 14.950 0.156 -15.198 1.00 87.25 107 HIS A C 1
ATOM 843 O O . HIS A 1 107 ? 15.351 0.383 -16.344 1.00 87.25 107 HIS A O 1
ATOM 849 N N . ARG A 1 108 ? 15.334 0.922 -14.171 1.00 89.56 108 ARG A N 1
ATOM 850 C CA . ARG A 1 108 ? 16.252 2.061 -14.296 1.00 89.56 108 ARG A CA 1
ATOM 851 C C . ARG A 1 108 ? 17.664 1.654 -14.713 1.00 89.56 108 ARG A C 1
ATOM 853 O O . ARG A 1 108 ? 18.347 2.448 -15.360 1.00 89.56 108 ARG A O 1
ATOM 860 N N . SER A 1 109 ? 18.133 0.463 -14.340 1.00 88.38 109 SER A N 1
ATOM 861 C CA . SER A 1 109 ? 19.437 -0.034 -14.794 1.00 88.38 109 SER A CA 1
ATOM 862 C C . SER A 1 109 ? 19.383 -0.447 -16.269 1.00 88.38 109 SER A C 1
ATOM 864 O O . SER A 1 109 ? 20.272 -0.064 -17.030 1.00 88.38 109 SER A O 1
ATOM 866 N N . ILE A 1 110 ? 18.292 -1.095 -16.692 1.00 84.88 110 ILE A N 1
ATOM 867 C CA . ILE A 1 110 ? 18.028 -1.465 -18.090 1.00 84.88 110 ILE A CA 1
ATOM 868 C C . ILE A 1 110 ? 17.933 -0.225 -18.994 1.00 84.88 110 ILE A C 1
ATOM 870 O O . ILE A 1 110 ? 18.519 -0.197 -20.076 1.00 84.88 110 ILE A O 1
ATOM 874 N N . LEU A 1 111 ? 17.291 0.856 -18.540 1.00 84.75 111 LEU A N 1
ATOM 875 C CA . LEU A 1 111 ? 17.200 2.113 -19.301 1.00 84.75 111 LEU A CA 1
ATOM 876 C C . LEU A 1 111 ? 18.557 2.670 -19.762 1.00 84.75 111 LEU A C 1
ATOM 878 O O . LEU A 1 111 ? 18.623 3.331 -20.798 1.00 84.75 111 LEU A O 1
ATOM 882 N N . LYS A 1 112 ? 19.636 2.404 -19.013 1.00 86.06 112 LYS A N 1
ATOM 883 C CA . LYS A 1 112 ? 20.992 2.871 -19.344 1.00 86.06 112 LYS A CA 1
ATOM 884 C C . LYS A 1 112 ? 21.634 2.095 -20.495 1.00 86.06 112 LYS A C 1
ATOM 886 O O . LYS A 1 112 ? 22.557 2.612 -21.114 1.00 86.06 112 LYS A O 1
ATOM 891 N N . ILE A 1 113 ? 21.176 0.869 -20.752 1.00 86.56 113 ILE A N 1
ATOM 892 C CA . ILE A 1 113 ? 21.755 -0.048 -21.745 1.00 86.56 113 ILE A CA 1
ATOM 893 C C . ILE A 1 113 ? 20.885 -0.198 -22.999 1.00 86.56 113 ILE A C 1
ATOM 895 O O . ILE A 1 113 ? 21.389 -0.621 -24.037 1.00 86.56 113 ILE A O 1
ATOM 899 N N . VAL A 1 114 ? 19.598 0.162 -22.932 1.00 81.75 114 VAL A N 1
ATOM 900 C CA . VAL A 1 114 ? 18.668 0.048 -24.066 1.00 81.75 114 VAL A CA 1
ATOM 901 C C . VAL A 1 114 ? 18.997 1.093 -25.150 1.00 81.75 114 VAL A C 1
ATOM 903 O O . VAL A 1 114 ? 19.106 2.287 -24.827 1.00 81.75 114 VAL A O 1
ATOM 906 N N . PRO A 1 115 ? 19.122 0.677 -26.430 1.00 82.44 115 PRO A N 1
ATOM 907 C CA . PRO A 1 115 ? 19.276 1.584 -27.566 1.00 82.44 115 PRO A CA 1
ATOM 908 C C . PRO A 1 115 ? 18.102 2.562 -27.695 1.00 82.44 115 PRO A C 1
ATOM 910 O O . PRO A 1 115 ? 16.959 2.200 -27.432 1.00 82.44 115 PRO A O 1
ATOM 913 N N . ASP A 1 116 ? 18.352 3.781 -28.179 1.00 80.38 116 ASP A N 1
ATOM 914 C CA . ASP A 1 116 ? 17.335 4.848 -28.223 1.00 80.38 116 ASP A CA 1
ATOM 915 C C . ASP A 1 116 ? 16.040 4.452 -28.958 1.00 80.38 116 ASP A C 1
ATOM 917 O O . ASP A 1 116 ? 14.952 4.833 -28.529 1.00 80.38 116 ASP A O 1
ATOM 921 N N . ARG A 1 117 ? 16.142 3.633 -30.014 1.00 77.19 117 ARG A N 1
ATOM 922 C CA . ARG A 1 117 ? 14.991 3.130 -30.790 1.00 77.19 117 ARG A CA 1
ATOM 923 C C . ARG A 1 117 ? 13.997 2.290 -29.968 1.00 77.19 117 ARG A C 1
ATOM 925 O O . ARG A 1 117 ? 12.811 2.321 -30.264 1.00 77.19 117 ARG A O 1
ATOM 932 N N . ASP A 1 118 ? 14.471 1.611 -28.921 1.00 72.88 118 ASP A N 1
ATOM 933 C CA . ASP A 1 118 ? 13.691 0.685 -28.082 1.00 72.88 118 ASP A CA 1
ATOM 934 C C . ASP A 1 118 ? 13.436 1.286 -26.677 1.00 72.88 118 ASP A C 1
ATOM 936 O O . ASP A 1 118 ? 12.823 0.683 -25.790 1.00 72.88 118 ASP A O 1
ATOM 940 N N . ARG A 1 119 ? 13.902 2.523 -26.447 1.00 82.75 119 ARG A N 1
ATOM 941 C CA . ARG A 1 119 ? 13.874 3.180 -25.135 1.00 82.75 119 ARG A CA 1
ATOM 942 C C . ARG A 1 119 ? 12.482 3.683 -24.750 1.00 82.75 119 ARG A C 1
ATOM 944 O O . ARG A 1 119 ? 12.196 3.771 -23.560 1.00 82.75 119 ARG A O 1
ATOM 951 N N . HIS A 1 120 ? 11.615 4.000 -25.715 1.00 83.69 120 HIS A N 1
ATOM 952 C CA . HIS A 1 120 ? 10.318 4.629 -25.436 1.00 83.69 120 HIS A CA 1
ATOM 953 C C . HIS A 1 120 ? 9.426 3.776 -24.526 1.00 83.69 120 HIS A C 1
ATOM 955 O O . HIS A 1 120 ? 8.998 4.260 -23.479 1.00 83.69 120 HIS A O 1
ATOM 961 N N . ALA A 1 121 ? 9.225 2.502 -24.874 1.00 80.00 121 ALA A N 1
ATOM 962 C CA . ALA A 1 121 ? 8.486 1.565 -24.034 1.00 80.00 121 ALA A CA 1
ATOM 963 C C . ALA A 1 121 ? 9.133 1.503 -22.641 1.00 80.00 121 ALA A C 1
ATOM 965 O O . ALA A 1 121 ? 8.497 1.731 -21.619 1.00 80.00 121 ALA A O 1
ATOM 966 N N . THR A 1 122 ? 10.450 1.323 -22.583 1.00 82.44 122 THR A N 1
ATOM 967 C CA . THR A 1 122 ? 11.165 1.244 -21.306 1.00 82.44 122 THR A CA 1
ATOM 968 C C . THR A 1 122 ? 10.986 2.522 -20.435 1.00 82.44 122 THR A C 1
ATOM 970 O O . THR A 1 122 ? 10.935 2.475 -19.206 1.00 82.44 122 THR A O 1
ATOM 973 N N . ILE A 1 123 ? 10.835 3.706 -21.029 1.00 88.06 123 ILE A N 1
ATOM 974 C CA . ILE A 1 123 ? 10.533 4.929 -20.264 1.00 88.06 123 ILE A CA 1
ATOM 975 C C . ILE A 1 123 ? 9.106 4.893 -19.703 1.00 88.06 123 ILE A C 1
ATOM 977 O O . ILE A 1 123 ? 8.901 5.269 -18.548 1.00 88.06 123 ILE A O 1
ATOM 981 N N . MET A 1 124 ? 8.132 4.431 -20.490 1.00 87.69 124 MET A N 1
ATOM 982 C CA . MET A 1 124 ? 6.733 4.335 -20.061 1.00 87.69 124 MET A CA 1
ATOM 983 C C . MET A 1 124 ? 6.570 3.368 -18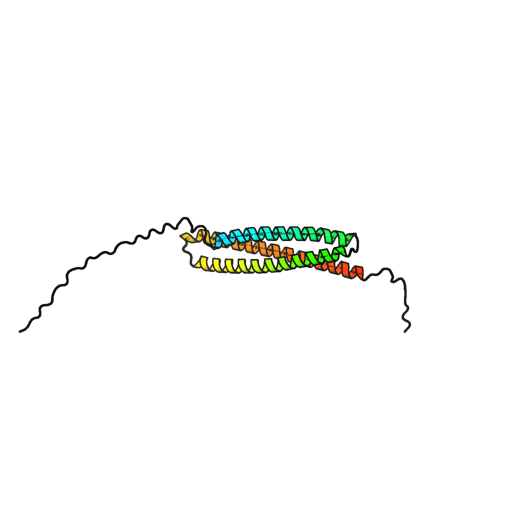.884 1.00 87.69 124 MET A C 1
ATOM 985 O O . MET A 1 124 ? 6.015 3.757 -17.858 1.00 87.69 124 MET A O 1
ATOM 989 N N . ALA A 1 125 ? 7.137 2.160 -18.965 1.00 87.19 125 ALA A N 1
ATOM 990 C CA . ALA A 1 125 ? 7.144 1.218 -17.842 1.00 87.19 125 ALA A CA 1
ATOM 991 C C . ALA A 1 125 ? 7.782 1.809 -16.578 1.00 87.19 125 ALA A C 1
ATOM 993 O O . ALA A 1 125 ? 7.230 1.673 -15.489 1.00 87.19 125 ALA A O 1
ATOM 994 N N . GLN A 1 126 ? 8.903 2.525 -16.707 1.00 91.62 126 GLN A N 1
ATOM 995 C CA . GLN A 1 126 ? 9.529 3.184 -15.560 1.00 91.62 126 GLN A CA 1
ATOM 996 C C . GLN A 1 126 ? 8.608 4.229 -14.914 1.00 91.62 126 GLN A C 1
ATOM 998 O O . GLN A 1 126 ? 8.557 4.314 -13.687 1.00 91.62 126 GLN A O 1
ATOM 1003 N N . ALA A 1 127 ? 7.903 5.027 -15.721 1.00 92.06 127 ALA A N 1
ATOM 1004 C CA . ALA A 1 127 ? 6.975 6.036 -15.223 1.00 92.06 127 ALA A CA 1
ATOM 1005 C C . ALA A 1 127 ? 5.787 5.396 -14.487 1.00 92.06 127 ALA A C 1
ATOM 1007 O O . ALA A 1 127 ? 5.449 5.837 -13.389 1.00 92.06 127 ALA A O 1
ATOM 1008 N N . MET A 1 128 ? 5.216 4.322 -15.042 1.00 92.94 128 MET A N 1
ATOM 1009 C CA . MET A 1 128 ? 4.138 3.569 -14.392 1.00 92.94 128 MET A CA 1
ATOM 1010 C C . MET A 1 128 ? 4.600 2.958 -13.065 1.00 92.94 128 MET A C 1
ATOM 1012 O O . MET A 1 128 ? 3.938 3.135 -12.051 1.00 92.94 128 MET A O 1
ATOM 1016 N N . LEU A 1 129 ? 5.782 2.334 -13.015 1.00 93.81 129 LEU A N 1
ATOM 1017 C CA . LEU A 1 129 ? 6.329 1.784 -11.766 1.00 93.81 129 LEU A CA 1
ATOM 1018 C C . LEU A 1 129 ? 6.527 2.859 -10.688 1.00 93.81 129 LEU A C 1
ATOM 1020 O O . LEU A 1 129 ? 6.259 2.615 -9.515 1.00 93.81 129 LEU A O 1
ATOM 1024 N N . THR A 1 130 ? 6.970 4.060 -11.070 1.00 94.44 130 THR A N 1
ATOM 1025 C CA . THR A 1 130 ? 7.082 5.195 -10.141 1.00 94.44 130 THR A CA 1
ATOM 1026 C C . THR A 1 130 ? 5.713 5.691 -9.664 1.00 94.44 130 THR A C 1
ATOM 1028 O O . THR A 1 130 ? 5.566 6.058 -8.495 1.00 94.44 130 THR A O 1
ATOM 1031 N N . HIS A 1 131 ? 4.702 5.683 -10.535 1.00 95.56 131 HIS A N 1
ATOM 1032 C CA . HIS A 1 131 ? 3.332 6.008 -10.148 1.00 95.56 131 HIS A CA 1
ATOM 1033 C C . HIS A 1 131 ? 2.789 5.009 -9.118 1.00 95.56 131 HIS A C 1
ATOM 1035 O O . HIS A 1 131 ? 2.374 5.412 -8.032 1.00 95.56 131 HIS A O 1
ATOM 1041 N N . VAL A 1 132 ? 2.908 3.717 -9.415 1.00 96.19 132 VAL A N 1
ATOM 1042 C CA . VAL A 1 132 ? 2.504 2.614 -8.537 1.00 96.19 132 VAL A CA 1
ATOM 1043 C C . VAL A 1 132 ? 3.206 2.681 -7.181 1.00 96.19 132 VAL A C 1
ATOM 1045 O O . VAL A 1 132 ? 2.570 2.522 -6.140 1.00 96.19 132 VAL A O 1
ATOM 1048 N N . GLU A 1 133 ? 4.509 2.983 -7.154 1.00 96.50 133 GLU A N 1
ATOM 1049 C CA . GLU A 1 133 ? 5.243 3.170 -5.895 1.00 96.50 133 GLU A CA 1
ATOM 1050 C C . GLU A 1 133 ? 4.598 4.264 -5.031 1.00 96.50 133 GLU A C 1
ATOM 1052 O O . GLU A 1 133 ? 4.438 4.099 -3.821 1.00 96.50 133 GLU A O 1
ATOM 1057 N N . THR A 1 134 ? 4.183 5.366 -5.656 1.00 96.88 134 THR A N 1
ATOM 1058 C CA . THR A 1 134 ? 3.538 6.491 -4.967 1.00 96.88 134 THR A CA 1
ATOM 1059 C C . THR A 1 134 ? 2.148 6.108 -4.445 1.00 96.88 134 THR A C 1
ATOM 1061 O O . THR A 1 134 ? 1.769 6.527 -3.349 1.00 96.88 134 THR A O 1
ATOM 1064 N N . GLN A 1 135 ? 1.397 5.280 -5.180 1.00 97.56 135 GLN A N 1
ATOM 1065 C CA . GLN A 1 135 ? 0.101 4.760 -4.728 1.00 97.56 135 GLN A CA 1
ATOM 1066 C C . GLN A 1 135 ? 0.261 3.915 -3.459 1.00 97.56 135 GLN A C 1
ATOM 1068 O O . GLN A 1 135 ? -0.387 4.206 -2.454 1.00 97.56 135 GLN A O 1
ATOM 1073 N N . PHE A 1 136 ? 1.191 2.954 -3.441 1.00 97.75 136 PHE A N 1
ATOM 1074 C CA . PHE A 1 136 ? 1.441 2.145 -2.241 1.00 97.75 136 PHE A CA 1
ATOM 1075 C C . PHE A 1 136 ? 1.959 2.968 -1.056 1.00 97.75 136 PHE A C 1
ATOM 1077 O O . PHE A 1 136 ? 1.541 2.733 0.077 1.00 97.75 136 PHE A O 1
ATOM 1084 N N . GLN A 1 137 ? 2.787 3.991 -1.294 1.00 97.19 137 GLN A N 1
ATOM 1085 C CA . GLN A 1 137 ? 3.177 4.934 -0.239 1.00 97.19 137 GLN A CA 1
ATOM 1086 C C . GLN A 1 137 ? 1.960 5.658 0.357 1.00 97.19 137 GLN A C 1
ATOM 1088 O O . GLN A 1 137 ? 1.863 5.804 1.576 1.00 97.19 137 GLN A O 1
ATOM 1093 N N . SER A 1 138 ? 1.011 6.086 -0.481 1.00 97.56 138 SER A N 1
ATOM 1094 C CA . SER A 1 138 ? -0.228 6.727 -0.026 1.00 97.56 138 SER A CA 1
ATOM 1095 C C . SER A 1 138 ? -1.094 5.780 0.809 1.00 97.56 138 SER A C 1
ATOM 1097 O O . SER A 1 138 ? -1.545 6.151 1.896 1.00 97.56 138 SER A O 1
ATOM 1099 N N . ILE A 1 139 ? -1.258 4.537 0.347 1.00 97.88 139 ILE A N 1
ATOM 1100 C CA . ILE A 1 139 ? -1.968 3.472 1.068 1.00 97.88 139 ILE A CA 1
ATOM 1101 C C . ILE A 1 139 ? -1.326 3.248 2.444 1.00 97.88 139 ILE A C 1
ATOM 1103 O O . ILE A 1 139 ? -2.026 3.217 3.458 1.00 97.88 139 ILE A O 1
ATOM 1107 N N . GLY A 1 140 ? 0.006 3.190 2.514 1.00 97.62 140 GLY A N 1
ATOM 1108 C CA . GLY A 1 140 ? 0.722 3.039 3.779 1.00 97.62 140 GLY A CA 1
ATOM 1109 C C . GLY A 1 140 ? 0.496 4.184 4.763 1.00 97.62 140 GLY A C 1
ATOM 1110 O O . GLY A 1 140 ? 0.299 3.949 5.955 1.00 97.62 140 GLY A O 1
ATOM 1111 N N . LEU A 1 141 ? 0.431 5.429 4.284 1.00 97.69 141 LEU A N 1
ATOM 1112 C CA . LEU A 1 141 ? 0.080 6.571 5.134 1.00 97.69 141 LEU A CA 1
ATOM 1113 C C . LEU A 1 141 ? -1.340 6.449 5.707 1.00 97.69 141 LEU A C 1
ATOM 1115 O O . LEU A 1 141 ? -1.556 6.776 6.878 1.00 97.69 141 LEU A O 1
ATOM 1119 N N . ARG A 1 142 ? -2.303 5.962 4.912 1.00 96.62 142 ARG A N 1
ATOM 1120 C CA . ARG A 1 142 ? -3.690 5.749 5.361 1.00 96.62 142 ARG A CA 1
ATOM 1121 C C . ARG A 1 142 ? -3.782 4.648 6.407 1.00 96.62 142 ARG A C 1
ATOM 1123 O O . ARG A 1 142 ? -4.399 4.870 7.446 1.00 96.62 142 ARG A O 1
ATOM 1130 N N . LEU A 1 143 ? -3.114 3.520 6.179 1.00 97.38 143 LEU A N 1
ATOM 1131 C CA . LEU A 1 143 ? -3.047 2.415 7.136 1.00 97.38 143 LEU A CA 1
ATOM 1132 C C . LEU A 1 143 ? -2.434 2.853 8.471 1.00 97.38 143 LEU A C 1
ATOM 1134 O O . LEU A 1 143 ? -3.036 2.630 9.517 1.00 97.38 143 LEU A O 1
ATOM 1138 N N . ASN A 1 144 ? -1.316 3.583 8.441 1.00 96.81 144 ASN A N 1
ATOM 1139 C CA . ASN A 1 144 ? -0.679 4.109 9.654 1.00 96.81 144 ASN A CA 1
ATOM 1140 C C . ASN A 1 144 ? -1.573 5.107 10.410 1.00 96.81 144 ASN A C 1
ATOM 1142 O O . ASN A 1 144 ? -1.549 5.180 11.638 1.00 96.81 144 ASN A O 1
ATOM 1146 N N . SER A 1 145 ? -2.356 5.911 9.687 1.00 95.56 145 SER A N 1
ATOM 1147 C CA . SER A 1 145 ? -3.341 6.813 10.294 1.00 95.56 145 SER A CA 1
ATOM 1148 C C . SER A 1 145 ? -4.475 6.033 10.963 1.00 95.56 145 SER A C 1
ATOM 1150 O O . SER A 1 145 ? -4.870 6.340 12.091 1.00 95.56 145 SER A O 1
ATOM 1152 N N . LEU A 1 146 ? -4.975 4.996 10.288 1.00 94.88 146 LEU A N 1
ATOM 1153 C CA . LEU A 1 146 ? -6.043 4.141 10.787 1.00 94.88 146 LEU A CA 1
ATOM 1154 C C . LEU A 1 146 ? -5.609 3.352 12.030 1.00 94.88 146 LEU A C 1
ATOM 1156 O O . LEU A 1 146 ? -6.343 3.329 13.016 1.00 94.88 146 LEU A O 1
ATOM 1160 N N . GLU A 1 147 ? -4.398 2.794 12.028 1.00 95.38 147 GLU A N 1
ATOM 1161 C CA . GLU A 1 147 ? -3.808 2.109 13.180 1.00 95.38 147 GLU A CA 1
ATOM 1162 C C . GLU A 1 147 ? -3.752 3.027 14.411 1.00 95.38 147 GLU A C 1
ATOM 1164 O O . GLU A 1 147 ? -4.240 2.670 15.484 1.00 95.38 147 GLU A O 1
ATOM 1169 N N . LYS A 1 148 ? -3.233 4.253 14.250 1.00 95.12 148 LYS A N 1
ATOM 1170 C CA . LYS A 1 148 ? -3.156 5.240 15.341 1.00 95.12 148 LYS A CA 1
ATOM 1171 C C . LYS A 1 148 ? -4.533 5.598 15.893 1.00 95.12 148 LYS A C 1
ATOM 1173 O O . LYS A 1 148 ? -4.710 5.690 17.106 1.00 95.12 148 LYS A O 1
ATOM 1178 N N . ARG A 1 149 ? -5.525 5.794 15.021 1.00 92.56 149 ARG A N 1
ATOM 1179 C CA . ARG A 1 149 ? -6.906 6.070 15.450 1.00 92.56 149 ARG A CA 1
ATOM 1180 C C . ARG A 1 149 ? -7.499 4.902 16.229 1.00 92.56 149 ARG A C 1
ATOM 1182 O O . ARG A 1 149 ? -8.116 5.117 17.267 1.00 92.56 149 ARG A O 1
ATOM 1189 N N . MET A 1 150 ? -7.266 3.675 15.777 1.00 91.00 150 MET A N 1
ATOM 1190 C CA . MET A 1 150 ? -7.708 2.477 16.481 1.00 91.00 150 MET A CA 1
ATOM 1191 C C . MET A 1 150 ? -7.050 2.343 17.859 1.00 91.00 150 MET A C 1
ATOM 1193 O O . MET A 1 150 ? -7.748 2.066 18.833 1.00 91.00 150 MET A O 1
ATOM 1197 N N . GLN A 1 151 ? -5.743 2.599 17.974 1.00 90.50 151 GLN A N 1
ATOM 1198 C CA . GLN A 1 151 ? -5.045 2.619 19.264 1.00 90.50 151 GLN A CA 1
ATOM 1199 C C . GLN A 1 151 ? -5.640 3.663 20.220 1.00 90.50 151 GLN A C 1
ATOM 1201 O O . GLN A 1 151 ? -5.845 3.365 21.396 1.00 90.50 151 GLN A O 1
ATOM 1206 N N . ASN A 1 152 ? -5.993 4.851 19.717 1.00 89.25 152 ASN A N 1
ATOM 1207 C CA . ASN A 1 152 ? -6.657 5.880 20.521 1.00 89.25 152 ASN A CA 1
ATOM 1208 C C . ASN A 1 152 ? -8.018 5.405 21.050 1.00 89.25 152 ASN A C 1
ATOM 1210 O O . ASN A 1 152 ? -8.321 5.610 22.223 1.00 89.25 152 ASN A O 1
ATOM 1214 N N . ILE A 1 153 ? -8.827 4.744 20.215 1.00 86.81 153 ILE A N 1
ATOM 1215 C CA . ILE A 1 153 ? -10.125 4.204 20.641 1.00 86.81 153 ILE A CA 1
ATOM 1216 C C . ILE A 1 153 ? -9.957 3.102 21.686 1.00 86.81 153 ILE A C 1
ATOM 1218 O O . ILE A 1 153 ? -10.650 3.126 22.701 1.00 86.81 153 ILE A O 1
ATOM 1222 N N . ILE A 1 154 ? -9.003 2.185 21.500 1.00 83.94 154 ILE A N 1
ATOM 1223 C CA . ILE A 1 154 ? -8.691 1.157 22.503 1.00 83.94 154 ILE A CA 1
ATOM 1224 C C . ILE A 1 154 ? -8.303 1.815 23.835 1.00 83.94 154 ILE A C 1
ATOM 1226 O O . ILE A 1 154 ? -8.856 1.455 24.871 1.00 83.94 154 ILE A O 1
ATOM 1230 N N . ALA A 1 155 ? -7.418 2.816 23.813 1.00 84.56 155 ALA A N 1
ATOM 1231 C CA . ALA A 1 155 ? -6.993 3.529 25.016 1.00 84.56 155 ALA A CA 1
ATOM 1232 C C . ALA A 1 155 ? -8.158 4.236 25.731 1.00 84.56 155 ALA A C 1
ATOM 1234 O O . ALA A 1 155 ? -8.243 4.181 26.961 1.00 84.56 155 ALA A O 1
ATOM 1235 N N . LEU A 1 156 ? -9.072 4.863 24.983 1.00 79.88 156 LEU A N 1
ATOM 1236 C C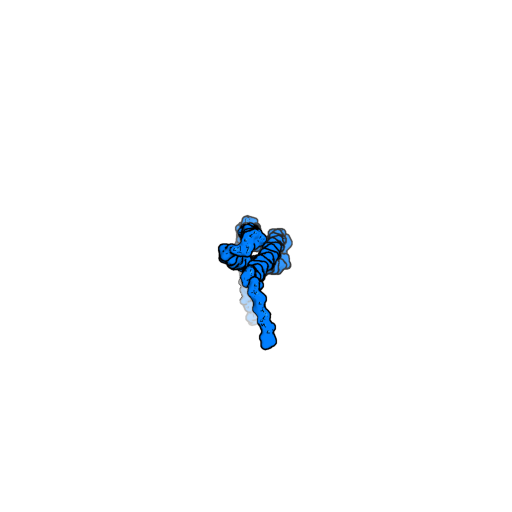A . LEU A 1 156 ? -10.276 5.487 25.539 1.00 79.88 156 LEU A CA 1
ATOM 1237 C C . LEU A 1 156 ? -11.186 4.460 26.222 1.00 79.88 156 LEU A C 1
ATOM 1239 O O . LEU A 1 156 ? -11.612 4.681 27.354 1.00 79.88 156 LEU A O 1
ATOM 1243 N N . VAL A 1 157 ? -11.436 3.315 25.581 1.00 76.38 157 VAL A N 1
ATOM 1244 C CA . VAL A 1 157 ? -12.254 2.242 26.167 1.00 76.38 157 VAL A CA 1
ATOM 1245 C C . VAL A 1 157 ? -11.601 1.678 27.424 1.00 76.38 157 VAL A C 1
ATOM 1247 O O . VAL A 1 157 ? -12.265 1.544 28.450 1.00 76.38 157 VAL A O 1
ATOM 1250 N N . SER A 1 158 ? -10.300 1.384 27.377 1.00 73.38 158 SER A N 1
ATOM 1251 C CA . SER A 1 158 ? -9.562 0.857 28.528 1.00 73.38 158 SER A CA 1
ATOM 1252 C C . SER A 1 158 ? -9.529 1.832 29.707 1.00 73.38 158 SER A C 1
ATOM 1254 O O . SER A 1 158 ? -9.579 1.392 30.853 1.00 73.38 158 SER A O 1
ATOM 1256 N N . SER A 1 159 ? -9.479 3.140 29.441 1.00 70.94 159 SER A N 1
ATOM 1257 C CA . SER A 1 159 ? -9.469 4.173 30.485 1.00 70.94 159 SER A CA 1
ATOM 1258 C C . SER A 1 159 ? -10.854 4.379 31.105 1.00 70.94 159 SER A C 1
ATOM 1260 O O . SER A 1 159 ? -10.967 4.499 32.322 1.00 70.94 159 SER A O 1
ATOM 1262 N N . ASN A 1 160 ? -11.915 4.366 30.292 1.00 61.94 160 ASN A N 1
ATOM 1263 C CA . ASN A 1 160 ? -13.290 4.524 30.774 1.00 61.94 160 ASN A CA 1
ATOM 1264 C C . ASN A 1 160 ? -13.790 3.292 31.543 1.00 61.94 160 ASN A C 1
ATOM 1266 O O . ASN A 1 160 ? -14.545 3.446 32.496 1.00 61.94 160 ASN A O 1
ATOM 1270 N N . HIS A 1 161 ? -13.343 2.082 31.189 1.00 54.06 161 HIS A N 1
ATOM 1271 C CA . HIS A 1 161 ? -13.727 0.855 31.900 1.00 54.06 161 HIS A CA 1
ATOM 1272 C C . HIS A 1 161 ? -13.106 0.738 33.309 1.00 54.06 161 HIS A C 1
ATOM 1274 O O . HIS A 1 161 ? -13.551 -0.087 34.099 1.00 54.06 161 HIS A O 1
ATOM 1280 N N . PHE A 1 162 ? -12.086 1.543 33.637 1.00 44.78 162 PHE A N 1
ATOM 1281 C CA . PHE A 1 162 ? -11.473 1.580 34.974 1.00 44.78 162 PHE A CA 1
ATOM 1282 C C . PHE A 1 162 ? -12.190 2.539 35.943 1.00 44.78 162 PHE A C 1
ATOM 1284 O O . PHE A 1 162 ? -11.986 2.460 37.153 1.00 44.78 162 PHE A O 1
ATOM 1291 N N . ILE A 1 163 ? -13.044 3.436 35.438 1.00 47.84 163 ILE A N 1
ATOM 1292 C CA . ILE A 1 163 ? -13.870 4.309 36.276 1.00 47.84 163 ILE A CA 1
ATOM 1293 C C . ILE A 1 163 ? -15.175 3.567 36.576 1.00 47.84 163 ILE A C 1
ATOM 1295 O O . ILE A 1 163 ? -16.197 3.772 35.927 1.00 47.84 163 ILE A O 1
ATOM 1299 N N . ASP A 1 164 ? -15.111 2.662 37.549 1.00 45.22 164 ASP A N 1
ATOM 1300 C CA . ASP A 1 164 ? -16.296 2.062 38.156 1.00 45.22 164 ASP A CA 1
ATOM 1301 C C . ASP A 1 164 ? -17.051 3.142 38.972 1.00 45.22 164 ASP A C 1
ATOM 1303 O O . ASP A 1 164 ? -16.442 3.782 39.838 1.00 45.22 164 ASP A O 1
ATOM 1307 N N . PRO A 1 165 ? -18.349 3.395 38.713 1.00 49.41 165 PRO A N 1
ATOM 1308 C CA . PRO A 1 165 ? -19.161 4.356 39.462 1.00 49.41 165 PRO A CA 1
ATOM 1309 C C . PRO A 1 165 ? -19.413 3.989 40.937 1.00 49.41 165 PRO A C 1
ATOM 1311 O O . PRO A 1 165 ? -19.999 4.802 41.651 1.00 49.41 165 PRO A O 1
ATOM 1314 N N . ASP A 1 166 ? -18.948 2.835 41.429 1.00 48.47 166 ASP A N 1
ATOM 1315 C CA . ASP A 1 166 ? -19.136 2.428 42.831 1.00 48.47 166 ASP A CA 1
ATOM 1316 C C . ASP A 1 166 ? -18.048 2.925 43.810 1.00 48.47 166 ASP A C 1
ATOM 1318 O O . ASP A 1 166 ? -17.966 2.491 44.962 1.00 48.47 166 ASP A O 1
ATOM 1322 N N . SER A 1 167 ? -17.245 3.931 43.434 1.00 48.97 167 SER A N 1
ATOM 1323 C CA . SER A 1 167 ? -16.310 4.603 44.357 1.00 48.97 167 SER A CA 1
ATOM 1324 C C . SER A 1 167 ? -16.999 5.548 45.366 1.00 48.97 167 SER A C 1
ATOM 1326 O O . SER A 1 167 ? -16.430 6.561 45.781 1.00 48.97 167 SER A O 1
ATOM 1328 N N . GLY A 1 168 ? -18.228 5.225 45.777 1.00 44.53 168 GLY A N 1
ATOM 1329 C CA . GLY A 1 168 ? -18.974 5.888 46.850 1.00 44.53 168 GLY A CA 1
ATOM 1330 C C . GLY A 1 168 ? -18.483 5.542 48.262 1.00 44.53 168 GLY A C 1
ATOM 1331 O O . GLY A 1 168 ? -18.945 6.139 49.234 1.00 44.53 168 GLY A O 1
ATOM 1332 N N . HIS A 1 169 ? -17.518 4.629 48.411 1.00 39.47 169 HIS A N 1
ATOM 1333 C CA . HIS A 1 169 ? -16.897 4.340 49.702 1.00 39.47 169 HIS A CA 1
ATOM 1334 C C . HIS A 1 169 ? -15.559 5.057 49.879 1.00 39.47 169 HIS A C 1
ATOM 1336 O O . HIS A 1 169 ? -14.491 4.601 49.473 1.00 39.47 169 HIS A O 1
ATOM 1342 N N . ILE A 1 170 ? -15.642 6.184 50.584 1.00 42.41 170 ILE A N 1
ATOM 1343 C CA . ILE A 1 170 ? -14.520 6.897 51.186 1.00 42.41 170 ILE A CA 1
ATOM 1344 C C . ILE A 1 170 ? -13.937 6.012 52.301 1.00 42.41 170 ILE A C 1
ATOM 1346 O O . ILE A 1 170 ? -14.292 6.158 53.471 1.00 42.41 170 ILE A O 1
ATOM 1350 N N . ASN A 1 171 ? -13.038 5.085 51.975 1.00 33.47 171 ASN A N 1
ATOM 1351 C CA . ASN A 1 171 ? -12.193 4.492 53.007 1.00 33.47 171 ASN A CA 1
ATOM 1352 C C . ASN A 1 171 ? -11.085 5.489 53.345 1.00 33.47 171 ASN A C 1
ATOM 1354 O O . ASN A 1 171 ? -10.073 5.597 52.655 1.00 33.47 171 ASN A O 1
ATOM 1358 N N . LYS A 1 172 ? -11.306 6.240 54.432 1.00 41.16 172 LYS A N 1
ATOM 1359 C CA . LYS A 1 172 ? -10.238 6.911 55.175 1.00 41.16 172 LYS A CA 1
ATOM 1360 C C . LYS A 1 172 ? -9.181 5.865 55.522 1.00 41.16 172 LYS A C 1
ATOM 1362 O O . LYS A 1 172 ? -9.403 5.033 56.398 1.00 41.16 172 LYS A O 1
ATOM 1367 N N . ILE A 1 173 ? -8.031 5.934 54.863 1.00 40.66 173 ILE A N 1
ATOM 1368 C CA . ILE A 1 173 ? -6.819 5.300 55.369 1.00 40.66 173 ILE A CA 1
ATOM 1369 C C . ILE A 1 173 ? -6.345 6.183 56.526 1.00 40.66 173 ILE A C 1
ATOM 1371 O O . ILE A 1 173 ? -5.817 7.276 56.325 1.00 40.66 173 ILE A O 1
ATOM 1375 N N . THR A 1 174 ? -6.641 5.742 57.747 1.00 36.00 174 THR A N 1
ATOM 1376 C CA . THR A 1 174 ? -5.988 6.237 58.960 1.00 36.00 174 THR A CA 1
ATOM 1377 C C . THR A 1 174 ? -4.634 5.539 59.056 1.00 36.00 174 THR A C 1
ATOM 1379 O O . THR A 1 174 ? -4.624 4.326 59.227 1.00 36.00 174 THR A O 1
ATOM 1382 N N . LEU A 1 175 ? -3.574 6.349 58.922 1.00 46.56 175 LEU A N 1
ATOM 1383 C CA . LEU A 1 175 ? -2.146 6.147 59.239 1.00 46.56 175 LEU A CA 1
ATOM 1384 C C . LEU A 1 175 ? -1.521 4.774 58.944 1.00 46.56 175 LEU A C 1
ATOM 1386 O O . LEU A 1 175 ? -1.738 3.830 59.732 1.00 46.56 175 LEU A O 1
#

Foldseek 3Di:
DDDDDDDDDDDDDDDPDDPPPPPPPVPPCLPPVLQVVLVVLQVVLVVLLVLLVVLVVLVVVLLVCCVPVPDDPVSVVSLVVSLVVLVVSLVVLVVSLVVLVVSLVVLVVVLVVDDPVSNPSSVVSNVSSVVSNVSSVVSNVSSVVSNVVSVVSVVVSVVSVVPDVPPPDPPPPDD

pLDDT: mean 76.31, std 22.32, range [33.47, 97.88]

Sequence (175 aa):
MLLVVHGSPIPDQEHRSSSTETRLGYGLDIFSDGHLFAIILEELSLQMDNTVWDVMDVFRHIELNTLTTGSDRESFTGLHNVSKHILFLQESMEAVTLTVKNLSAHHRSILKIVPDRDRHATIMAQAMLTHVETQFQSIGLRLNSLEKRMQNIIALVSSNHFIDPDSGHINKITL

Secondary structure (DSSP, 8-state):
------PPPPP--------------TTTTTS-HHHHHHHHHHHHHHHHHHHHHHHHHHHHHHHHHHHHH---HHHHHHHHHHHHHHHHHHHHHHHHHHHHHHHHHHHHHHHTTS-GGGHHHHHHHHHHHHHHHHHHHHHHHHHHHHHHHHHHHHHHHHHHTT--TTTT-------

Radius of gyration: 34.47 Å; chains: 1; bounding box: 94×38×119 Å

Organism: NCBI:txid1220188